Protein AF-A0A960TXI2-F1 (afdb_monomer_lite)

Sequence (121 aa):
PGTELTNYYLSKGLVTENDVAGVCDKTLTQFRVDQTMDRPAFDRLFIALYHLTSKSFVPKSLIRWMGTQPYLREHPWPAIVLSETANFFKLGMLGLSMLRRGELSWNMFRRFFNLKAPVSI

Secondary structure (DSSP, 8-state):
---HHHHHHHHTTSS-GGGSBTTBTHHHH-SS--S-S---HHHHHHHHHHHHHT-TTS-HHHHHHHHH-HHHHH--HHHHHHHHHHHHHHHHHHHHHHHHTT---HHHHHHHH-TT-----

Radius of gyration: 20.02 Å; chains: 1; bounding box: 42×28×60 Å

Foldseek 3Di:
DPDPVVVVCVVVVVDDLCVDPVSPCPVVPPPDQDQPDDDQQQVSLVSLLVLLVVQPPRDPVVSVVLNPDPVCNNPVVVSNVVSVVSVVVVVVVVVVVCVVVVVPDPVVVVVVPPPPDDPDD

Structure (mmCIF, N/CA/C/O backbone):
data_AF-A0A960TXI2-F1
#
_entry.id   AF-A0A960TXI2-F1
#
loop_
_atom_site.group_PDB
_atom_site.id
_atom_site.type_symbol
_atom_site.label_atom_id
_atom_site.label_alt_id
_atom_site.label_comp_id
_atom_site.label_asym_id
_atom_site.label_entity_id
_atom_site.label_seq_id
_atom_site.pdbx_PDB_ins_code
_atom_site.Cartn_x
_atom_site.Cartn_y
_atom_site.Cartn_z
_atom_site.occupancy
_atom_site.B_iso_or_equiv
_atom_site.auth_seq_id
_atom_site.auth_comp_id
_atom_site.auth_asym_id
_atom_site.auth_atom_id
_atom_site.pdbx_PDB_model_num
ATOM 1 N N . PRO A 1 1 ? -14.911 3.223 -27.602 1.00 72.19 1 PRO A N 1
ATOM 2 C CA . PRO A 1 1 ? -15.337 2.411 -28.765 1.00 72.19 1 PRO A CA 1
ATOM 3 C C . PRO A 1 1 ? -15.961 3.239 -29.903 1.00 72.19 1 PRO A C 1
ATOM 5 O O . PRO A 1 1 ? -16.735 4.155 -29.642 1.00 72.19 1 PRO A O 1
ATOM 8 N N . GLY A 1 2 ? -15.629 2.908 -31.156 1.00 73.38 2 GLY A N 1
ATOM 9 C CA . GLY A 1 2 ? -16.342 3.421 -32.336 1.00 73.38 2 GLY A CA 1
ATOM 10 C C . GLY A 1 2 ? -16.105 4.891 -32.701 1.00 73.38 2 GLY A C 1
ATOM 11 O O . GLY A 1 2 ? -16.830 5.424 -33.532 1.00 73.38 2 GLY A O 1
ATOM 12 N N . THR A 1 3 ? -15.112 5.557 -32.107 1.00 85.44 3 THR A N 1
ATOM 13 C CA . THR A 1 3 ? -14.693 6.895 -32.551 1.00 85.44 3 THR A CA 1
ATOM 14 C C . THR A 1 3 ? -13.716 6.779 -33.722 1.00 85.44 3 THR A C 1
ATOM 16 O O . THR A 1 3 ? -12.975 5.796 -33.819 1.00 85.44 3 THR A O 1
ATOM 19 N N . GLU A 1 4 ? -13.662 7.794 -34.591 1.00 86.81 4 GLU A N 1
ATOM 20 C CA . GLU A 1 4 ? -12.695 7.834 -35.704 1.00 86.81 4 GLU A CA 1
ATOM 21 C C . GLU A 1 4 ? -11.253 7.660 -35.216 1.00 86.81 4 GLU A C 1
ATOM 23 O O . GLU A 1 4 ? -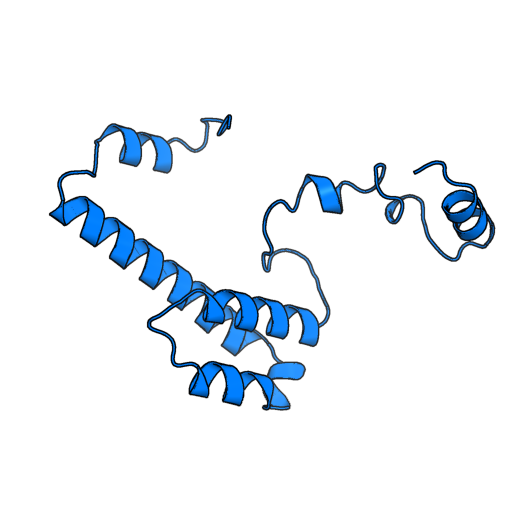10.459 6.955 -35.832 1.00 86.81 4 GLU A O 1
ATOM 28 N N . LEU A 1 5 ? -10.946 8.231 -34.051 1.00 87.44 5 LEU A N 1
ATOM 29 C CA . LEU A 1 5 ? -9.644 8.129 -33.407 1.00 87.44 5 LEU A CA 1
ATOM 30 C C . LEU A 1 5 ? -9.316 6.676 -33.023 1.00 87.44 5 LEU A C 1
ATOM 32 O O . LEU A 1 5 ? -8.229 6.189 -33.321 1.00 87.44 5 LEU A O 1
ATOM 36 N N . THR A 1 6 ? -10.263 5.952 -32.414 1.00 84.19 6 THR A N 1
ATOM 37 C CA . THR A 1 6 ? -10.086 4.530 -32.078 1.00 84.19 6 THR A CA 1
ATOM 38 C C . THR A 1 6 ? -9.855 3.684 -33.331 1.00 84.19 6 THR A C 1
ATOM 40 O O . THR A 1 6 ? -8.915 2.893 -33.364 1.00 84.19 6 THR A O 1
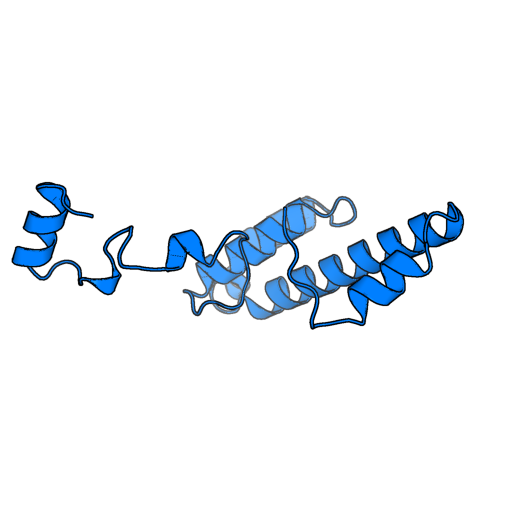ATOM 43 N N . ASN A 1 7 ? -10.657 3.885 -34.379 1.00 88.50 7 ASN A N 1
ATOM 44 C CA . ASN A 1 7 ? -10.526 3.138 -35.633 1.00 88.50 7 ASN A CA 1
ATOM 45 C C . ASN A 1 7 ? -9.195 3.436 -36.339 1.00 88.50 7 ASN A C 1
ATOM 47 O O . ASN A 1 7 ? -8.547 2.525 -36.852 1.00 88.50 7 ASN A O 1
ATOM 51 N N . TYR A 1 8 ? -8.752 4.695 -36.312 1.00 91.44 8 TYR A N 1
ATOM 52 C CA . TYR A 1 8 ? -7.458 5.104 -36.847 1.00 91.44 8 TYR A CA 1
ATOM 53 C C . TYR A 1 8 ? -6.306 4.364 -36.158 1.00 91.44 8 TYR A C 1
ATOM 55 O O . TYR A 1 8 ? -5.475 3.757 -36.834 1.00 91.44 8 TYR A O 1
ATOM 63 N N . TYR A 1 9 ? -6.272 4.341 -34.825 1.00 89.00 9 TYR A N 1
ATOM 64 C CA . TYR A 1 9 ? -5.191 3.671 -34.102 1.00 89.00 9 TYR A CA 1
ATOM 65 C C . TYR A 1 9 ? -5.230 2.136 -34.213 1.00 89.00 9 TYR A C 1
ATOM 67 O O . TYR A 1 9 ? -4.163 1.526 -34.310 1.00 89.00 9 TYR A O 1
ATOM 75 N N . LEU A 1 10 ? -6.421 1.525 -34.281 1.00 89.44 10 LEU A N 1
ATOM 76 C CA . LEU A 1 10 ? -6.585 0.094 -34.584 1.00 89.44 10 LEU A CA 1
ATOM 77 C C . LEU A 1 10 ? -6.049 -0.243 -35.982 1.00 89.44 10 LEU A C 1
ATOM 79 O O . LEU A 1 10 ? -5.275 -1.182 -36.140 1.00 89.44 10 LEU A O 1
ATOM 83 N N . SER A 1 11 ? -6.388 0.568 -36.992 1.00 91.44 11 SER A N 1
ATOM 84 C CA . SER A 1 11 ? -5.920 0.364 -38.373 1.00 91.44 11 SER A CA 1
ATOM 85 C C . SER A 1 11 ? -4.400 0.486 -38.519 1.00 91.44 11 SER A C 1
ATOM 87 O O . SER A 1 11 ? -3.797 -0.129 -39.395 1.00 91.44 11 SER A O 1
ATOM 89 N N . LYS A 1 12 ? -3.768 1.272 -37.640 1.00 92.00 12 LYS A N 1
ATOM 90 C CA . LYS A 1 12 ? -2.315 1.458 -37.574 1.00 92.00 12 LYS A CA 1
ATOM 91 C C . LYS A 1 12 ? -1.606 0.368 -36.762 1.00 92.00 12 LYS A C 1
ATOM 93 O O . LYS A 1 12 ? -0.381 0.400 -36.695 1.00 92.00 12 LYS A O 1
ATOM 98 N N . GLY A 1 13 ? -2.342 -0.552 -36.131 1.00 88.88 13 GLY A N 1
ATOM 99 C CA . GLY A 1 13 ? -1.785 -1.585 -35.253 1.00 88.88 13 GLY A CA 1
ATOM 100 C C . GLY A 1 13 ? -1.114 -1.033 -33.991 1.00 88.88 13 GLY A C 1
ATOM 101 O O . GLY A 1 13 ? -0.307 -1.723 -33.377 1.00 88.88 13 GLY A O 1
ATOM 102 N N . LEU A 1 14 ? -1.410 0.218 -33.617 1.00 88.12 14 LEU A N 1
ATOM 103 C CA . LEU A 1 14 ? -0.824 0.880 -32.444 1.00 88.12 14 LEU A CA 1
ATOM 104 C C . LEU A 1 14 ? -1.556 0.527 -31.142 1.00 88.12 14 LEU A C 1
ATOM 106 O O . LEU A 1 14 ? -1.021 0.743 -30.059 1.00 88.12 14 LEU A O 1
ATOM 110 N N . VAL A 1 15 ? -2.773 0.001 -31.254 1.00 86.25 15 VAL A N 1
ATOM 111 C CA . VAL A 1 15 ? -3.582 -0.542 -30.157 1.00 86.25 15 VAL A CA 1
ATOM 112 C C . VAL A 1 15 ? -4.334 -1.764 -30.665 1.00 86.25 15 VAL A C 1
ATOM 114 O O . VAL A 1 15 ? -4.581 -1.900 -31.864 1.00 86.25 15 VAL A O 1
ATOM 117 N N . THR A 1 16 ? -4.695 -2.647 -29.743 1.00 84.94 16 THR A N 1
ATOM 118 C CA . THR A 1 16 ? -5.491 -3.849 -29.995 1.00 84.94 16 THR A CA 1
ATOM 119 C C . THR A 1 16 ? -6.953 -3.620 -29.612 1.00 84.94 16 THR A C 1
ATOM 121 O O . THR A 1 16 ? -7.285 -2.661 -28.915 1.00 84.94 16 THR A O 1
ATOM 124 N N . GLU A 1 17 ? -7.858 -4.508 -30.030 1.00 82.25 17 GLU A N 1
ATOM 125 C CA . GLU A 1 17 ? -9.269 -4.442 -29.610 1.00 82.25 17 GLU A CA 1
ATOM 126 C C . GLU A 1 17 ? -9.426 -4.482 -28.080 1.00 82.25 17 GLU A C 1
ATOM 128 O O . GLU A 1 17 ? -10.306 -3.821 -27.528 1.00 82.25 17 GLU A O 1
ATOM 133 N N . ASN A 1 18 ? -8.505 -5.157 -27.386 1.00 78.56 18 ASN A N 1
ATOM 134 C CA . ASN A 1 18 ? -8.455 -5.225 -25.926 1.00 78.56 18 ASN A CA 1
ATOM 135 C C . ASN A 1 18 ? -8.074 -3.897 -25.257 1.00 78.56 18 ASN A C 1
ATOM 137 O O . ASN A 1 18 ? -8.177 -3.790 -24.040 1.00 78.56 18 ASN A O 1
ATOM 141 N N . ASP A 1 19 ? -7.651 -2.884 -26.010 1.00 75.94 19 ASP A N 1
ATOM 142 C CA . ASP A 1 19 ? -7.354 -1.548 -25.487 1.00 75.94 19 ASP A CA 1
ATOM 143 C C . ASP A 1 19 ? -8.546 -0.588 -25.649 1.00 75.94 19 ASP A C 1
ATOM 145 O O . ASP A 1 19 ? -8.553 0.528 -25.120 1.00 75.94 19 ASP A O 1
ATOM 149 N N . VAL A 1 20 ? -9.589 -1.008 -26.373 1.00 80.56 20 VAL A N 1
ATOM 150 C CA . VAL A 1 20 ? -10.748 -0.172 -26.679 1.00 80.56 20 VAL A CA 1
ATOM 151 C C . VAL A 1 20 ? -11.705 -0.135 -25.491 1.00 80.56 20 VAL A C 1
ATOM 153 O O . VAL A 1 20 ? -12.313 -1.139 -25.123 1.00 80.56 20 VAL A O 1
ATOM 156 N N . ALA A 1 21 ? -11.918 1.056 -24.924 1.00 67.88 21 ALA A N 1
ATOM 157 C CA . ALA A 1 21 ? -12.933 1.272 -23.890 1.00 67.88 21 ALA A CA 1
ATOM 158 C C . ALA A 1 21 ? -14.310 0.775 -24.371 1.00 67.88 21 ALA A C 1
ATOM 160 O O . ALA A 1 21 ? -14.750 1.185 -25.446 1.00 67.88 21 ALA A O 1
ATOM 161 N N . GLY A 1 22 ? -14.968 -0.093 -23.595 1.00 67.12 22 GLY A N 1
ATOM 162 C CA . GLY A 1 22 ? -16.248 -0.738 -23.931 1.00 67.12 22 GLY A CA 1
ATOM 163 C C . GLY A 1 22 ? -16.133 -2.147 -24.530 1.00 67.12 22 GLY A C 1
ATOM 164 O O . GLY A 1 22 ? -17.105 -2.887 -24.466 1.00 67.12 22 GLY A O 1
ATOM 165 N N . VAL A 1 23 ? -14.963 -2.519 -25.065 1.00 69.19 23 VAL A N 1
ATOM 166 C CA . VAL A 1 23 ? -14.595 -3.915 -25.392 1.00 69.19 23 VAL A CA 1
ATOM 167 C C . VAL A 1 23 ? -13.688 -4.474 -24.295 1.00 69.19 23 VAL A C 1
ATOM 169 O O . VAL A 1 23 ? -13.822 -5.617 -23.877 1.00 69.19 23 VAL A O 1
ATOM 172 N N . CYS A 1 24 ? -12.794 -3.633 -23.774 1.00 67.31 24 CYS A N 1
ATOM 173 C CA . CYS A 1 24 ? -12.003 -3.927 -22.595 1.00 67.31 24 CYS A CA 1
ATOM 174 C C . CYS A 1 24 ? -12.835 -3.749 -21.320 1.00 67.31 24 CYS A C 1
ATOM 176 O O . CYS A 1 24 ? -13.253 -2.635 -20.986 1.00 67.31 24 CYS A O 1
ATOM 178 N N . ASP A 1 25 ? -12.984 -4.827 -20.553 1.00 63.59 25 ASP A N 1
ATOM 179 C CA . ASP A 1 25 ? -13.695 -4.829 -19.272 1.00 63.59 25 ASP A CA 1
ATOM 180 C C . ASP A 1 25 ? -12.917 -4.155 -18.136 1.00 63.59 25 ASP A C 1
ATOM 182 O O . ASP A 1 25 ? -13.436 -4.017 -17.030 1.00 63.59 25 ASP A O 1
ATOM 186 N N . LYS A 1 26 ? -11.681 -3.696 -18.365 1.00 59.62 26 LYS A N 1
ATOM 187 C CA . LYS A 1 26 ? -10.824 -3.097 -17.327 1.00 59.62 26 LYS A CA 1
ATOM 188 C C . LYS A 1 26 ? -11.514 -1.951 -16.577 1.00 59.62 26 LYS A C 1
ATOM 190 O O . LYS A 1 26 ? -11.439 -1.880 -15.354 1.00 59.62 26 LYS A O 1
ATOM 195 N N . THR A 1 27 ? -12.211 -1.067 -17.292 1.00 57.34 27 THR A N 1
ATOM 196 C CA . THR A 1 27 ? -12.922 0.074 -16.686 1.00 57.34 27 THR A CA 1
ATOM 197 C C . THR A 1 27 ? -14.230 -0.315 -16.000 1.00 57.34 27 THR A C 1
ATOM 199 O O . THR A 1 27 ? -14.686 0.419 -15.130 1.00 57.34 27 THR A O 1
ATOM 202 N N . LEU A 1 28 ? -14.830 -1.451 -16.371 1.00 59.66 28 LEU A N 1
ATOM 203 C CA . LEU A 1 28 ? -16.085 -1.949 -15.792 1.00 59.66 28 LEU A CA 1
ATOM 204 C C . LEU A 1 28 ? -15.847 -2.893 -14.601 1.00 59.66 28 LEU A C 1
ATOM 206 O O . LEU A 1 28 ? -16.662 -2.952 -13.687 1.00 59.66 28 LEU A O 1
ATOM 210 N N . THR A 1 29 ? -14.714 -3.597 -14.580 1.00 55.12 29 THR A N 1
ATOM 211 C CA . THR A 1 29 ? -14.333 -4.552 -13.523 1.00 55.12 29 THR A CA 1
ATOM 212 C C . THR A 1 29 ? -13.590 -3.891 -12.365 1.00 55.12 29 THR A C 1
ATOM 214 O O . THR A 1 29 ? -13.694 -4.348 -11.226 1.00 55.12 29 THR A O 1
ATOM 217 N N . GLN A 1 30 ? -12.885 -2.782 -12.606 1.00 59.22 30 GLN A N 1
ATOM 218 C CA . GLN A 1 30 ? -12.065 -2.122 -11.593 1.00 59.22 30 GLN A CA 1
ATOM 219 C C . GLN A 1 30 ? -12.766 -0.892 -10.994 1.00 59.22 30 GLN A C 1
ATOM 221 O O . GLN A 1 30 ? -12.333 0.244 -11.164 1.00 59.22 30 GLN A O 1
ATOM 226 N N . PHE A 1 31 ? -13.839 -1.116 -10.225 1.00 59.34 31 PHE A N 1
ATOM 227 C CA . PHE A 1 31 ? -14.488 -0.050 -9.437 1.00 59.34 31 PHE A CA 1
ATOM 228 C C . PHE A 1 31 ? -13.563 0.523 -8.341 1.00 59.34 31 PHE A C 1
ATOM 230 O O . PHE A 1 31 ? -13.784 1.618 -7.820 1.00 59.34 31 PHE A O 1
ATOM 237 N N . ARG A 1 32 ? -12.513 -0.219 -7.960 1.00 65.56 32 ARG A N 1
ATOM 238 C CA . ARG A 1 32 ? -11.543 0.160 -6.927 1.00 65.56 32 ARG A CA 1
ATOM 239 C C . ARG A 1 32 ? -10.115 -0.088 -7.387 1.00 65.56 32 ARG A C 1
ATOM 241 O O . ARG A 1 32 ? -9.816 -1.122 -7.967 1.00 65.56 32 ARG A O 1
ATOM 248 N N . VAL A 1 33 ? -9.228 0.844 -7.045 1.00 70.50 33 VAL A N 1
ATOM 249 C CA . VAL A 1 33 ? -7.783 0.683 -7.236 1.00 70.50 33 VAL A CA 1
ATOM 250 C C . VAL A 1 33 ? -7.286 -0.422 -6.301 1.00 70.50 33 VAL A C 1
ATOM 252 O O . VAL A 1 33 ? -7.307 -0.245 -5.083 1.00 70.50 33 VAL A O 1
ATOM 255 N N . ASP A 1 34 ? -6.833 -1.540 -6.858 1.00 75.38 34 ASP A N 1
ATOM 256 C CA . ASP A 1 34 ? -6.305 -2.699 -6.138 1.00 75.38 34 ASP A CA 1
ATOM 257 C C . ASP A 1 34 ? -4.939 -3.157 -6.690 1.00 75.38 34 ASP A C 1
ATOM 259 O O . ASP A 1 34 ? -4.435 -2.620 -7.681 1.00 75.38 34 ASP A O 1
ATOM 263 N N . GLN A 1 35 ? -4.316 -4.116 -5.998 1.00 81.31 35 GLN A N 1
ATOM 264 C CA . GLN A 1 35 ? -2.979 -4.655 -6.299 1.00 81.31 35 GLN A CA 1
ATOM 265 C C . GLN A 1 35 ? -3.017 -5.970 -7.105 1.00 81.31 35 GLN A C 1
ATOM 267 O O . GLN A 1 35 ? -1.974 -6.587 -7.301 1.00 81.31 35 GLN A O 1
ATOM 272 N N . THR A 1 36 ? -4.200 -6.424 -7.539 1.00 79.06 36 THR A N 1
ATOM 273 C CA . THR A 1 36 ? -4.393 -7.731 -8.201 1.00 79.06 36 THR A CA 1
ATOM 274 C C . THR A 1 36 ? -3.904 -7.748 -9.648 1.00 79.06 36 THR A C 1
ATOM 276 O O . THR A 1 36 ? -3.490 -8.789 -10.150 1.00 79.06 36 THR A O 1
ATOM 279 N N . MET A 1 37 ? -3.939 -6.594 -10.315 1.00 74.69 37 MET A N 1
ATOM 280 C CA . MET A 1 37 ? -3.483 -6.447 -11.691 1.00 74.69 37 MET A CA 1
ATOM 281 C C . MET A 1 37 ? -1.955 -6.418 -11.755 1.00 74.69 37 MET A C 1
ATOM 283 O O . MET A 1 37 ? -1.320 -5.651 -11.026 1.00 74.69 37 MET A O 1
ATOM 287 N N . ASP A 1 38 ? -1.383 -7.186 -12.684 1.00 81.12 38 ASP A N 1
ATOM 288 C CA . ASP A 1 38 ? 0.044 -7.101 -12.973 1.00 81.12 38 ASP A CA 1
ATOM 289 C C . ASP A 1 38 ? 0.374 -5.743 -13.606 1.00 81.12 38 ASP A C 1
ATOM 291 O O . ASP A 1 38 ? -0.257 -5.300 -14.571 1.00 81.12 38 ASP A O 1
ATOM 295 N N . ARG A 1 39 ? 1.308 -5.028 -12.982 1.00 83.94 39 ARG A N 1
ATOM 296 C CA . ARG A 1 39 ? 1.641 -3.632 -13.276 1.00 83.94 39 ARG A CA 1
ATOM 297 C C . ARG A 1 39 ? 3.131 -3.398 -13.048 1.00 83.94 39 ARG A C 1
ATOM 299 O O . ARG A 1 39 ? 3.722 -4.071 -12.197 1.00 83.94 39 ARG A O 1
ATOM 306 N N . PRO A 1 40 ? 3.723 -2.389 -13.714 1.00 91.31 40 PRO A N 1
ATOM 307 C CA . PRO A 1 40 ? 5.087 -1.962 -13.436 1.00 91.31 40 PRO A CA 1
ATOM 308 C C . PRO A 1 40 ? 5.323 -1.719 -11.941 1.00 91.31 40 PRO A C 1
ATOM 310 O O . PRO A 1 40 ? 4.440 -1.246 -11.221 1.00 91.31 40 PRO A O 1
ATOM 313 N N . ALA A 1 41 ? 6.540 -2.005 -11.477 1.00 91.19 41 ALA A N 1
ATOM 314 C CA . ALA A 1 41 ? 6.919 -1.890 -10.068 1.00 91.19 41 ALA A CA 1
ATOM 315 C C . ALA A 1 41 ? 6.596 -0.505 -9.472 1.00 91.19 41 ALA A C 1
ATOM 317 O O . ALA A 1 41 ? 6.047 -0.407 -8.371 1.00 91.19 41 ALA A O 1
ATOM 318 N N . PHE A 1 42 ? 6.849 0.555 -10.242 1.00 91.94 42 PHE A N 1
ATOM 319 C CA . PHE A 1 42 ? 6.544 1.930 -9.856 1.00 91.94 42 PHE A CA 1
ATOM 320 C C . PHE A 1 42 ? 5.044 2.178 -9.638 1.00 91.94 42 PHE A C 1
ATOM 322 O O . PHE A 1 42 ? 4.661 2.780 -8.634 1.00 91.94 42 PHE A O 1
ATOM 329 N N . ASP A 1 43 ? 4.184 1.671 -10.521 1.00 91.31 43 ASP A N 1
ATOM 330 C CA . ASP A 1 43 ? 2.733 1.832 -10.400 1.00 91.31 43 ASP A CA 1
ATOM 331 C C . ASP A 1 43 ? 2.211 1.104 -9.160 1.00 91.31 43 ASP A C 1
ATOM 333 O O . ASP A 1 43 ? 1.399 1.639 -8.404 1.00 91.31 43 ASP A O 1
ATOM 337 N N . ARG A 1 44 ? 2.729 -0.101 -8.898 1.00 93.38 44 ARG A N 1
ATOM 338 C CA . ARG A 1 44 ? 2.385 -0.877 -7.698 1.00 93.38 44 ARG A CA 1
ATOM 339 C C . ARG A 1 44 ? 2.794 -0.158 -6.415 1.00 93.38 44 ARG A C 1
ATOM 341 O O . ARG A 1 44 ? 2.008 -0.126 -5.462 1.00 93.38 44 ARG A O 1
ATOM 348 N N . LEU A 1 45 ? 3.977 0.464 -6.400 1.00 94.81 45 LEU A N 1
ATOM 349 C CA . LEU A 1 45 ? 4.409 1.337 -5.307 1.00 94.81 45 LEU A CA 1
ATOM 350 C C . LEU A 1 45 ? 3.442 2.514 -5.140 1.00 94.81 45 LEU A C 1
ATOM 352 O O . LEU A 1 45 ? 2.984 2.778 -4.030 1.00 94.81 45 LEU A O 1
ATOM 356 N N . PHE A 1 46 ? 3.110 3.207 -6.230 1.00 93.62 46 PHE A N 1
ATOM 357 C CA . PHE A 1 46 ? 2.224 4.367 -6.193 1.00 93.62 46 PHE A CA 1
ATOM 358 C C . PHE A 1 46 ? 0.849 4.017 -5.616 1.00 93.62 46 PHE A C 1
ATOM 360 O O . PHE A 1 46 ? 0.342 4.731 -4.751 1.00 93.62 46 PHE A O 1
ATOM 367 N N . ILE A 1 47 ? 0.277 2.881 -6.018 1.00 92.38 47 ILE A N 1
ATOM 368 C CA . ILE A 1 47 ? -0.999 2.387 -5.490 1.00 92.38 47 ILE A CA 1
ATOM 369 C C . ILE A 1 47 ? -0.905 2.098 -3.989 1.00 92.38 47 ILE A C 1
ATOM 371 O O . ILE A 1 47 ? -1.798 2.486 -3.234 1.00 92.38 47 ILE A O 1
ATOM 375 N N . ALA A 1 48 ? 0.180 1.462 -3.537 1.00 93.50 48 ALA A N 1
ATOM 376 C CA . ALA A 1 48 ? 0.390 1.180 -2.119 1.00 93.50 48 ALA A CA 1
ATOM 377 C C . ALA A 1 48 ? 0.487 2.476 -1.295 1.00 93.50 48 ALA A C 1
ATOM 379 O O . ALA A 1 48 ? -0.156 2.606 -0.250 1.00 93.50 48 ALA A O 1
ATOM 380 N N . LEU A 1 49 ? 1.227 3.473 -1.790 1.00 94.94 49 LEU A N 1
ATOM 381 C CA . LEU A 1 49 ? 1.317 4.791 -1.157 1.00 94.94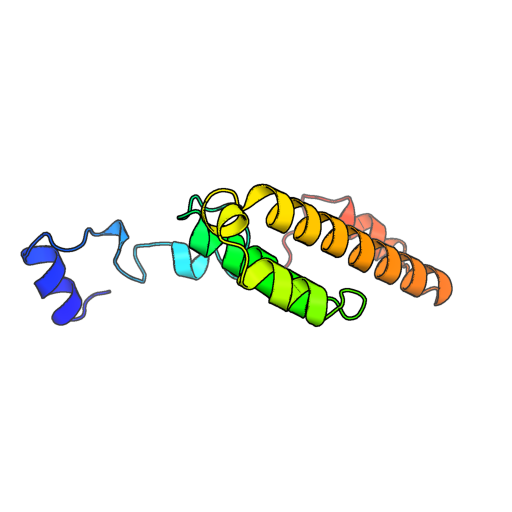 49 LEU A CA 1
ATOM 382 C C . LEU A 1 49 ? -0.041 5.498 -1.143 1.00 94.94 49 LEU A C 1
ATOM 384 O O . LEU A 1 49 ? -0.447 6.013 -0.101 1.00 94.94 49 LEU A O 1
ATOM 388 N N . TYR A 1 50 ? -0.778 5.470 -2.255 1.00 93.12 50 TYR A N 1
ATOM 389 C CA . TYR A 1 50 ? -2.131 6.016 -2.345 1.00 93.12 50 TYR A CA 1
ATOM 390 C C . TYR A 1 50 ? -3.061 5.381 -1.300 1.00 93.12 50 TYR A C 1
ATOM 392 O O . TYR A 1 50 ? -3.726 6.096 -0.548 1.00 93.12 50 TYR A O 1
ATOM 400 N N . HIS A 1 51 ? -3.044 4.054 -1.147 1.00 91.94 51 HIS A N 1
ATOM 401 C CA . HIS A 1 51 ? -3.815 3.366 -0.104 1.00 91.94 51 HIS A CA 1
ATOM 402 C C . HIS A 1 51 ? -3.438 3.833 1.305 1.00 91.94 51 HIS A C 1
ATOM 404 O O . HIS A 1 51 ? -4.335 4.083 2.118 1.00 91.94 51 HIS A O 1
ATOM 410 N N . LEU A 1 52 ? -2.142 4.002 1.585 1.00 94.00 52 LEU A N 1
ATOM 411 C CA . LEU A 1 52 ? -1.637 4.479 2.877 1.00 94.00 52 LEU A CA 1
ATOM 412 C C . LEU A 1 52 ? -2.084 5.912 3.194 1.00 94.00 52 LEU A C 1
ATOM 414 O O . LEU A 1 52 ? -2.383 6.200 4.351 1.00 94.00 52 LEU A O 1
ATOM 418 N N . THR A 1 53 ? -2.231 6.794 2.197 1.00 93.12 53 THR A N 1
ATOM 419 C CA . THR A 1 53 ? -2.712 8.173 2.440 1.00 93.12 53 THR A CA 1
ATOM 420 C C . THR A 1 53 ? -4.125 8.231 3.031 1.00 93.12 53 THR A C 1
ATOM 422 O O . THR A 1 53 ? -4.454 9.168 3.756 1.00 93.12 53 THR A O 1
ATOM 425 N N . SER A 1 54 ? -4.951 7.203 2.797 1.00 89.38 54 SER A N 1
ATOM 426 C CA . SER A 1 54 ? -6.308 7.082 3.359 1.00 89.38 54 SER A CA 1
ATOM 427 C C . SER A 1 54 ? -6.347 6.606 4.825 1.00 89.38 54 SER A C 1
ATOM 429 O O . SER A 1 54 ? -7.429 6.423 5.412 1.00 89.38 54 SER A O 1
ATOM 431 N N . LYS A 1 55 ? -5.179 6.323 5.417 1.00 90.06 55 LYS A N 1
ATOM 432 C CA . LYS A 1 55 ? -5.018 5.771 6.765 1.00 90.06 55 LYS A CA 1
ATOM 433 C C . LYS A 1 55 ? -4.461 6.857 7.687 1.00 90.06 55 LYS A C 1
ATOM 435 O O . LYS A 1 55 ? -3.270 7.134 7.689 1.00 90.06 55 LYS A O 1
ATOM 440 N N . SER A 1 56 ? -5.326 7.455 8.505 1.00 90.00 56 SER A N 1
ATOM 441 C CA . SER A 1 56 ? -4.963 8.571 9.396 1.00 90.00 56 SER A CA 1
ATOM 442 C C . SER A 1 56 ? -3.883 8.237 10.432 1.00 90.00 56 SER A C 1
ATOM 444 O O . SER A 1 56 ? -3.190 9.137 10.889 1.00 90.00 56 SER A O 1
ATOM 446 N N . PHE A 1 57 ? -3.729 6.962 10.795 1.00 91.50 57 PHE A N 1
ATOM 447 C CA . PHE A 1 57 ? -2.710 6.492 11.739 1.00 91.50 57 PHE A CA 1
ATOM 448 C C . PHE A 1 57 ? -1.326 6.291 11.099 1.00 91.50 57 PHE A C 1
ATOM 450 O O . PHE A 1 57 ? -0.360 6.053 11.817 1.00 91.50 57 PHE A O 1
ATOM 457 N N . VAL A 1 58 ? -1.213 6.364 9.768 1.00 92.75 58 VAL A N 1
ATOM 458 C CA . VAL A 1 58 ? 0.073 6.267 9.070 1.00 92.75 58 VAL A CA 1
ATOM 459 C C . VAL A 1 58 ? 0.667 7.675 8.944 1.00 92.75 58 VAL A C 1
ATOM 461 O O . VAL A 1 58 ? 0.028 8.558 8.366 1.00 92.75 58 VAL A O 1
ATOM 464 N N . PRO A 1 59 ? 1.889 7.926 9.446 1.00 94.44 59 PRO A N 1
ATOM 465 C CA . PRO A 1 59 ? 2.505 9.244 9.350 1.00 94.44 59 PRO A CA 1
ATOM 466 C C . PRO A 1 59 ? 2.744 9.666 7.897 1.00 94.44 59 PRO A C 1
ATOM 468 O O . PRO A 1 59 ? 3.349 8.936 7.110 1.00 94.44 59 PRO A O 1
ATOM 471 N N . LYS A 1 60 ? 2.360 10.900 7.546 1.00 94.00 60 LYS A N 1
ATOM 472 C CA . LYS A 1 60 ? 2.626 11.468 6.209 1.00 94.00 60 LYS A CA 1
ATOM 473 C C . LYS A 1 60 ? 4.125 11.533 5.885 1.00 94.00 60 LYS A C 1
ATOM 475 O O . LYS A 1 60 ? 4.503 11.410 4.723 1.00 94.00 60 LYS A O 1
ATOM 480 N N . SER A 1 61 ? 4.972 11.705 6.903 1.00 95.12 61 SER A N 1
ATOM 481 C CA . SER A 1 61 ? 6.434 11.683 6.775 1.00 95.12 61 SER A CA 1
ATOM 482 C C . SER A 1 61 ? 6.950 10.328 6.291 1.00 95.12 61 SER A C 1
ATOM 484 O O . SER A 1 61 ? 7.792 10.294 5.399 1.00 95.12 61 SER A O 1
ATOM 486 N N . LEU A 1 62 ? 6.398 9.226 6.811 1.00 94.31 62 LEU A N 1
ATOM 487 C CA . LEU A 1 62 ? 6.743 7.870 6.388 1.00 94.31 62 LEU A CA 1
ATOM 488 C C . LEU A 1 62 ? 6.362 7.63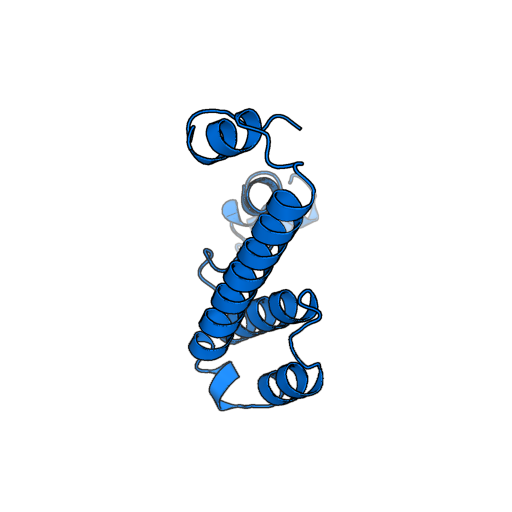9 4.922 1.00 94.31 62 LEU A C 1
ATOM 490 O O . LEU A 1 62 ? 7.191 7.189 4.139 1.00 94.31 62 LEU A O 1
ATOM 494 N N . ILE A 1 63 ? 5.143 8.025 4.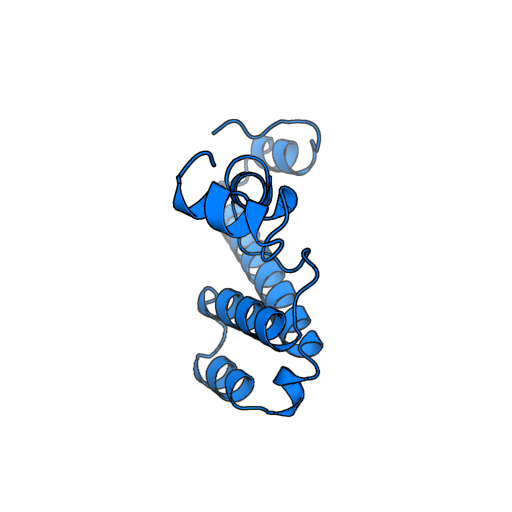528 1.00 94.62 63 ILE A N 1
ATOM 495 C CA . ILE A 1 63 ? 4.668 7.904 3.137 1.00 94.62 63 ILE A CA 1
ATOM 496 C C . ILE A 1 63 ? 5.577 8.700 2.190 1.00 94.62 63 ILE A C 1
ATOM 498 O O . ILE A 1 63 ? 5.977 8.201 1.137 1.00 94.62 63 ILE A O 1
ATOM 502 N N . ARG A 1 64 ? 5.947 9.928 2.577 1.00 94.69 64 ARG A N 1
ATOM 503 C CA . ARG A 1 64 ? 6.852 10.772 1.789 1.00 94.69 64 ARG A CA 1
ATOM 504 C C . ARG A 1 64 ? 8.239 10.148 1.663 1.00 94.69 64 ARG A C 1
ATOM 506 O O . ARG A 1 64 ? 8.767 10.103 0.558 1.00 94.69 64 ARG A O 1
ATOM 513 N N . TRP A 1 65 ? 8.798 9.645 2.765 1.00 95.44 65 TRP A N 1
ATOM 514 C CA . TRP A 1 65 ? 10.092 8.964 2.768 1.00 95.44 65 TRP A CA 1
ATOM 515 C C . TRP A 1 65 ? 10.084 7.732 1.858 1.00 95.44 65 TRP A C 1
ATOM 517 O O . TRP A 1 65 ? 11.015 7.553 1.076 1.00 95.44 65 TRP A O 1
ATOM 527 N N . MET A 1 66 ? 9.016 6.928 1.892 1.00 94.12 66 MET A N 1
ATOM 528 C CA . MET A 1 66 ? 8.870 5.759 1.023 1.00 94.12 66 MET A CA 1
ATOM 529 C C . MET A 1 66 ? 8.816 6.143 -0.462 1.00 94.12 66 MET A C 1
ATOM 531 O O . MET A 1 66 ? 9.450 5.491 -1.286 1.00 94.12 66 MET A O 1
ATOM 535 N N . GLY A 1 67 ? 8.113 7.225 -0.812 1.00 92.88 67 GLY A N 1
ATOM 536 C CA . GLY A 1 67 ? 8.040 7.713 -2.196 1.00 92.88 67 GLY A CA 1
ATOM 537 C C . GLY A 1 67 ? 9.375 8.222 -2.758 1.00 92.88 67 GLY A C 1
ATOM 538 O O . GLY A 1 67 ? 9.572 8.239 -3.977 1.00 92.88 67 GLY A O 1
ATOM 539 N N . THR A 1 68 ? 10.313 8.619 -1.892 1.00 94.56 68 THR A N 1
ATOM 540 C CA . THR A 1 68 ? 11.647 9.074 -2.309 1.00 94.56 68 THR A CA 1
ATOM 541 C C . THR A 1 68 ? 12.681 7.954 -2.397 1.00 94.56 68 THR A C 1
ATOM 543 O O . THR A 1 68 ? 13.724 8.177 -3.002 1.00 94.56 68 THR A O 1
ATOM 546 N N . GLN A 1 69 ? 12.430 6.769 -1.828 1.00 95.06 69 GLN A N 1
ATOM 547 C CA . GLN A 1 69 ? 13.424 5.691 -1.826 1.00 95.06 69 GLN A CA 1
ATOM 548 C C . GLN A 1 69 ? 13.567 5.036 -3.209 1.00 95.06 69 GLN A C 1
ATOM 550 O O . GLN A 1 69 ? 12.576 4.515 -3.726 1.00 95.06 69 GLN A O 1
ATOM 555 N N . PRO A 1 70 ? 14.785 4.968 -3.785 1.00 93.12 70 PRO A N 1
ATOM 556 C CA . PRO A 1 70 ? 15.026 4.270 -5.051 1.00 93.12 70 PRO A CA 1
ATOM 557 C C . PRO A 1 70 ? 14.716 2.772 -4.962 1.00 93.12 70 PRO A C 1
ATOM 559 O O . PRO A 1 70 ? 14.045 2.234 -5.835 1.00 93.12 70 PRO A O 1
ATOM 562 N N . TYR A 1 71 ? 15.098 2.128 -3.852 1.00 94.06 71 TYR A N 1
ATOM 563 C CA . TYR A 1 71 ? 14.875 0.695 -3.628 1.00 94.06 71 TYR A CA 1
ATOM 564 C C . TYR A 1 71 ? 13.397 0.293 -3.744 1.00 94.06 71 TYR A C 1
ATOM 566 O O . TYR A 1 71 ? 13.069 -0.720 -4.352 1.00 94.06 71 TYR A O 1
ATOM 574 N N . LEU A 1 72 ? 12.483 1.112 -3.214 1.00 92.88 72 LEU A N 1
ATOM 575 C CA . LEU A 1 72 ? 11.049 0.816 -3.255 1.00 92.88 72 LEU A CA 1
ATOM 576 C C . LEU A 1 72 ? 10.442 0.962 -4.656 1.00 92.88 72 LEU A C 1
ATOM 578 O O . LEU A 1 72 ? 9.375 0.403 -4.907 1.00 92.88 72 LEU A O 1
ATOM 582 N N . ARG A 1 73 ? 11.099 1.696 -5.566 1.00 92.25 73 ARG A N 1
ATOM 583 C CA . ARG A 1 73 ? 10.656 1.827 -6.965 1.00 92.25 73 ARG A CA 1
ATOM 584 C C . ARG A 1 73 ? 10.910 0.555 -7.761 1.00 92.25 73 ARG A C 1
ATOM 586 O O . ARG A 1 73 ? 10.112 0.229 -8.632 1.00 92.25 73 ARG A O 1
ATOM 593 N N . GLU A 1 74 ? 11.995 -0.146 -7.449 1.00 93.56 74 GLU A N 1
ATOM 594 C CA . GLU A 1 74 ? 12.353 -1.432 -8.058 1.00 93.56 74 GLU A CA 1
ATOM 595 C C . GLU A 1 74 ? 11.664 -2.598 -7.335 1.00 93.56 74 GLU A C 1
ATOM 597 O O . GLU A 1 74 ? 11.186 -3.543 -7.963 1.00 93.56 74 GLU A O 1
ATOM 602 N N . HIS A 1 75 ? 11.532 -2.495 -6.011 1.00 94.44 75 HIS A N 1
ATOM 603 C CA . HIS A 1 75 ? 10.955 -3.519 -5.149 1.00 94.44 75 HIS A CA 1
ATOM 604 C C . HIS A 1 75 ? 9.789 -2.954 -4.320 1.00 94.44 75 HIS A C 1
ATOM 606 O O . HIS A 1 75 ? 9.969 -2.586 -3.157 1.00 94.44 75 HIS A O 1
ATOM 612 N N . PRO A 1 76 ? 8.559 -2.921 -4.871 1.00 93.69 76 PRO A N 1
ATOM 613 C CA . PRO A 1 76 ? 7.400 -2.314 -4.213 1.00 93.69 76 PRO A CA 1
ATOM 614 C C . PRO A 1 76 ? 6.821 -3.171 -3.079 1.00 93.69 76 PRO A C 1
ATOM 616 O O . PRO A 1 76 ? 5.970 -2.701 -2.322 1.00 93.69 76 PRO A O 1
ATOM 619 N N . TRP A 1 77 ? 7.263 -4.426 -2.941 1.00 92.94 77 TRP A N 1
ATOM 620 C CA . TRP A 1 77 ? 6.710 -5.399 -1.996 1.00 92.94 77 TRP A CA 1
ATOM 621 C C . TRP A 1 77 ? 6.617 -4.899 -0.540 1.00 92.94 77 TRP A C 1
ATOM 623 O O . TRP A 1 77 ? 5.573 -5.142 0.069 1.00 92.94 77 TRP A O 1
ATOM 633 N N . PRO A 1 78 ? 7.586 -4.144 0.031 1.00 93.75 78 PRO A N 1
ATOM 634 C CA . PRO A 1 78 ? 7.473 -3.696 1.418 1.00 93.75 78 PRO A CA 1
ATOM 635 C C . PRO A 1 78 ? 6.331 -2.692 1.584 1.00 93.75 78 PRO A C 1
ATOM 637 O O . PRO A 1 78 ? 5.595 -2.728 2.569 1.00 93.75 78 PRO A O 1
ATOM 640 N N . ALA A 1 79 ? 6.153 -1.809 0.595 1.00 93.94 79 ALA A N 1
ATOM 641 C CA . ALA A 1 79 ? 5.081 -0.826 0.596 1.00 93.94 79 ALA A CA 1
ATOM 642 C C . ALA A 1 79 ? 3.710 -1.492 0.451 1.00 93.94 79 ALA A C 1
ATOM 644 O O . ALA A 1 79 ? 2.764 -1.095 1.131 1.00 93.94 79 ALA A O 1
ATOM 645 N N . ILE A 1 80 ? 3.619 -2.524 -0.391 1.00 92.94 80 ILE A N 1
ATOM 646 C CA . ILE A 1 80 ? 2.394 -3.306 -0.589 1.00 92.94 80 ILE A CA 1
ATOM 647 C C . ILE A 1 80 ? 1.989 -3.985 0.721 1.00 92.94 80 ILE A C 1
ATOM 649 O O . ILE A 1 80 ? 0.882 -3.747 1.202 1.00 92.94 80 ILE A O 1
ATOM 653 N N . VAL A 1 81 ? 2.902 -4.727 1.353 1.00 93.94 81 VAL A N 1
ATOM 654 C CA . VAL A 1 81 ? 2.641 -5.410 2.632 1.00 93.94 81 VAL A CA 1
ATOM 655 C C . VAL A 1 81 ? 2.217 -4.413 3.712 1.00 93.94 81 VAL A C 1
ATOM 657 O O . VAL A 1 81 ? 1.249 -4.646 4.438 1.00 93.94 81 VAL A O 1
ATOM 660 N N . LEU A 1 82 ? 2.883 -3.258 3.798 1.00 94.06 82 LEU A N 1
ATOM 661 C CA . LEU A 1 82 ? 2.492 -2.206 4.735 1.00 94.06 82 LEU A CA 1
ATOM 662 C C . LEU A 1 82 ? 1.080 -1.671 4.444 1.00 94.06 82 LEU A C 1
ATOM 664 O O . LEU A 1 82 ? 0.293 -1.453 5.363 1.00 94.06 82 LEU A O 1
ATOM 668 N N . SER A 1 83 ? 0.735 -1.464 3.172 1.00 93.12 83 SER A N 1
ATOM 669 C CA . SER A 1 83 ? -0.587 -0.967 2.779 1.00 93.12 83 SER A CA 1
ATOM 670 C C . SER A 1 83 ? -1.711 -1.954 3.115 1.00 93.12 83 SER A C 1
ATOM 672 O O . SER A 1 83 ? -2.752 -1.546 3.639 1.00 93.12 83 SER A O 1
ATOM 674 N N . GLU A 1 84 ? -1.482 -3.252 2.906 1.00 91.56 84 GLU A N 1
ATOM 675 C CA . GLU A 1 84 ? -2.443 -4.313 3.208 1.00 91.56 84 GLU A CA 1
ATOM 676 C C . GLU A 1 84 ? -2.617 -4.497 4.715 1.00 91.56 84 GLU A C 1
ATOM 678 O O . GLU A 1 84 ? -3.744 -4.494 5.213 1.00 91.56 84 GLU A O 1
ATOM 683 N N . THR A 1 85 ? -1.516 -4.560 5.468 1.00 92.94 85 THR A N 1
ATOM 684 C CA . THR A 1 85 ? -1.551 -4.658 6.937 1.00 92.94 85 THR A CA 1
ATOM 685 C C . THR A 1 85 ? -2.235 -3.447 7.569 1.00 92.94 85 THR A C 1
ATOM 687 O O . THR A 1 85 ? -3.104 -3.604 8.428 1.00 92.94 85 THR A O 1
ATOM 690 N N . ALA A 1 86 ? -1.949 -2.233 7.089 1.00 93.00 86 ALA A N 1
ATOM 691 C CA . ALA A 1 86 ? -2.658 -1.027 7.504 1.00 93.00 86 ALA A CA 1
ATOM 692 C C . ALA A 1 86 ? -4.158 -1.096 7.157 1.00 93.00 86 ALA A C 1
ATOM 694 O O . ALA A 1 86 ? -5.014 -0.632 7.918 1.00 93.00 86 ALA A O 1
ATOM 695 N N . ASN A 1 87 ? -4.519 -1.684 6.016 1.00 90.88 87 ASN A N 1
ATOM 696 C CA . ASN A 1 87 ? -5.918 -1.890 5.668 1.00 90.88 87 ASN A CA 1
ATOM 697 C C . ASN A 1 87 ? -6.617 -2.853 6.638 1.00 90.88 87 ASN A C 1
ATOM 699 O O . ASN A 1 87 ? -7.676 -2.500 7.160 1.00 90.88 87 ASN A O 1
ATOM 703 N N . PHE A 1 88 ? -6.002 -3.998 6.943 1.00 90.25 88 PHE A N 1
ATOM 704 C CA . PHE A 1 88 ? -6.500 -4.943 7.946 1.00 90.25 88 PHE A CA 1
ATOM 705 C C . PHE A 1 88 ? -6.636 -4.297 9.324 1.00 90.25 88 PHE A C 1
ATOM 707 O O . PHE A 1 88 ? -7.675 -4.438 9.966 1.00 90.25 88 PHE A O 1
ATOM 714 N N . PHE A 1 89 ? -5.647 -3.510 9.751 1.00 92.75 89 PHE A N 1
ATOM 715 C CA . PHE A 1 89 ? -5.702 -2.795 11.023 1.00 92.75 89 PHE A CA 1
ATOM 716 C C . PHE A 1 89 ? -6.863 -1.789 11.070 1.00 92.75 89 PHE A C 1
ATOM 718 O O . PHE A 1 89 ? -7.613 -1.748 12.045 1.00 92.75 89 PHE A O 1
ATOM 725 N N . LYS A 1 90 ? -7.085 -1.020 9.992 1.00 88.81 90 LYS A N 1
ATOM 726 C CA . LYS A 1 90 ? -8.236 -0.104 9.887 1.00 88.81 90 LYS A CA 1
ATOM 727 C C . LYS A 1 90 ? -9.566 -0.851 9.970 1.00 88.81 90 LYS A C 1
ATOM 729 O O . LYS A 1 90 ? -10.469 -0.383 10.657 1.00 88.81 90 LYS A O 1
ATOM 734 N N . LEU A 1 91 ? -9.689 -1.986 9.280 1.00 87.19 91 LEU A N 1
ATOM 735 C CA . LEU A 1 91 ? -10.889 -2.823 9.326 1.00 87.19 91 LEU A CA 1
ATOM 736 C C . LEU A 1 91 ? -11.117 -3.403 10.727 1.00 87.19 91 LEU A C 1
ATOM 738 O O . LEU A 1 91 ? -12.244 -3.377 11.211 1.00 87.19 91 LEU A O 1
ATOM 742 N N . GLY A 1 92 ? -10.058 -3.844 11.408 1.00 88.44 92 GLY A N 1
ATOM 743 C CA . GLY A 1 92 ? -10.124 -4.315 12.791 1.00 88.44 92 GLY A CA 1
ATOM 744 C C . GLY A 1 92 ? -10.580 -3.224 13.760 1.00 88.44 92 GLY A C 1
ATOM 745 O O . GLY A 1 92 ? -11.493 -3.446 14.554 1.00 88.44 92 GLY A O 1
ATOM 746 N N . MET A 1 93 ? -10.017 -2.015 13.656 1.00 88.94 93 MET A N 1
ATOM 747 C CA . MET A 1 93 ? -10.457 -0.865 14.455 1.00 88.94 93 MET A CA 1
ATOM 748 C C . MET A 1 93 ? -11.911 -0.481 14.170 1.00 88.94 93 MET A C 1
ATOM 750 O O . MET A 1 93 ? -12.656 -0.196 15.107 1.00 88.94 93 MET A O 1
ATOM 754 N N . LEU A 1 94 ? -12.325 -0.494 12.897 1.00 86.75 94 LEU A N 1
ATOM 755 C CA . LEU A 1 94 ? -13.712 -0.252 12.509 1.00 86.75 94 LEU A CA 1
ATOM 756 C C . LEU A 1 94 ? -14.627 -1.291 13.168 1.00 86.75 94 LEU A C 1
ATOM 758 O O . LEU A 1 94 ? -15.544 -0.911 13.889 1.00 86.75 94 LEU A O 1
ATOM 762 N N . GLY A 1 95 ? -14.321 -2.582 13.018 1.00 85.69 95 GLY A N 1
ATOM 763 C CA . GLY A 1 95 ? -15.074 -3.671 13.639 1.00 85.69 95 GLY A CA 1
ATOM 764 C C . GLY A 1 95 ? -15.165 -3.534 15.159 1.00 85.69 95 GLY A C 1
ATOM 765 O O . GLY A 1 95 ? -16.253 -3.631 15.718 1.00 85.69 95 GLY A O 1
ATOM 766 N N . LEU A 1 96 ? -14.061 -3.206 15.836 1.00 86.75 96 LEU A N 1
ATOM 767 C CA . LEU A 1 96 ? -14.057 -2.985 17.284 1.00 86.75 96 LEU A CA 1
ATOM 768 C C . LEU A 1 96 ? -14.895 -1.763 17.690 1.00 86.75 96 LEU A C 1
ATOM 770 O O . LEU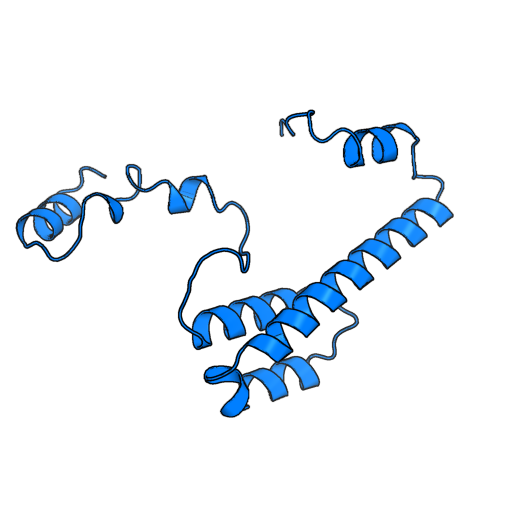 A 1 96 ? -15.593 -1.795 18.703 1.00 86.75 96 LEU A O 1
ATOM 774 N N . SER A 1 97 ? -14.846 -0.682 16.911 1.00 86.00 97 SER A N 1
ATOM 775 C CA . SER A 1 97 ? -15.674 0.501 17.162 1.00 86.00 97 SER A CA 1
ATOM 776 C C . SER A 1 97 ? -17.164 0.209 16.976 1.00 86.00 97 SER A C 1
ATOM 778 O O . SER A 1 97 ? -17.969 0.657 17.788 1.00 86.00 97 SER A O 1
ATOM 780 N N . MET A 1 98 ? -17.523 -0.609 15.985 1.00 84.19 98 MET A N 1
ATOM 781 C CA . MET A 1 98 ? -18.893 -1.079 15.767 1.00 84.19 98 MET A CA 1
ATOM 782 C C . MET A 1 98 ? -19.347 -2.032 16.878 1.00 84.19 98 MET A C 1
ATOM 784 O O . MET A 1 98 ? -20.485 -1.930 17.330 1.00 84.19 98 MET A O 1
ATOM 788 N N . LEU A 1 99 ? -18.452 -2.898 17.379 1.00 85.25 99 LEU A N 1
ATOM 789 C CA . LEU A 1 99 ? -18.716 -3.756 18.543 1.00 85.25 99 LEU A CA 1
ATOM 790 C C . LEU A 1 99 ? -19.052 -2.901 19.763 1.00 85.25 99 LEU A C 1
ATOM 792 O O . LEU A 1 99 ? -20.077 -3.112 20.401 1.00 85.25 99 LEU A O 1
ATOM 796 N N . ARG A 1 100 ? -18.209 -1.904 20.063 1.00 86.31 100 ARG A N 1
ATOM 797 C CA . ARG A 1 100 ? -18.396 -1.004 21.212 1.00 86.31 100 ARG A CA 1
ATOM 798 C C . ARG A 1 100 ? -19.681 -0.181 21.129 1.00 86.31 100 ARG A C 1
ATOM 800 O O . ARG A 1 100 ? -20.243 0.146 22.166 1.00 86.31 100 ARG A O 1
ATOM 807 N N . ARG A 1 101 ? -20.137 0.152 19.920 1.00 86.69 101 ARG A N 1
ATOM 808 C CA . ARG A 1 101 ? -21.398 0.873 19.681 1.00 86.69 101 ARG A CA 1
ATOM 809 C C . ARG A 1 101 ? -22.633 -0.032 19.695 1.00 86.69 101 ARG A C 1
ATOM 811 O O . ARG A 1 101 ? -23.743 0.479 19.629 1.00 86.69 101 ARG A O 1
ATOM 818 N N . GLY A 1 102 ? -22.462 -1.357 19.748 1.00 81.75 102 GLY A N 1
ATOM 819 C CA . GLY A 1 102 ? -23.570 -2.310 19.624 1.00 81.75 102 GLY A CA 1
ATOM 820 C C . GLY A 1 102 ? -24.181 -2.372 18.216 1.00 81.75 102 GLY A C 1
ATOM 821 O O . GLY A 1 102 ? -25.223 -2.988 18.025 1.00 81.75 102 GLY A O 1
ATOM 822 N N . GLU A 1 103 ? -23.533 -1.767 17.215 1.00 77.94 103 GLU A N 1
ATOM 823 C CA . GLU A 1 103 ? -23.988 -1.726 15.815 1.00 77.94 103 GLU A CA 1
ATOM 824 C C . GLU A 1 103 ? -23.646 -3.012 15.045 1.00 77.94 103 GLU A C 1
ATOM 826 O O . GLU A 1 103 ? -24.030 -3.184 13.884 1.00 77.94 103 GLU A O 1
ATOM 831 N N . LEU A 1 104 ? -22.925 -3.940 15.683 1.00 70.81 104 LEU A N 1
ATOM 832 C CA . LEU A 1 104 ? -22.618 -5.249 15.123 1.00 70.81 104 LEU A CA 1
ATOM 833 C C . LEU A 1 104 ? -23.848 -6.153 15.175 1.00 70.81 104 LEU A C 1
ATOM 835 O O . LEU A 1 104 ? -23.993 -7.049 16.001 1.00 70.81 104 LEU A O 1
ATOM 839 N N . SER A 1 105 ? -24.761 -5.888 14.245 1.00 70.50 105 SER A N 1
ATOM 840 C CA . SER A 1 105 ? -25.910 -6.741 13.996 1.00 70.50 105 SER A CA 1
ATOM 841 C C . SER A 1 105 ? -25.440 -8.108 13.498 1.00 70.50 105 SER A C 1
ATOM 843 O O . SER A 1 105 ? -24.598 -8.205 12.600 1.00 70.50 105 SER A O 1
ATOM 845 N N . TRP A 1 106 ? -26.054 -9.176 14.012 1.00 66.56 106 TRP A N 1
ATOM 846 C CA . TRP A 1 106 ? -25.890 -10.547 13.516 1.00 66.56 106 TRP A CA 1
ATOM 847 C C . TRP A 1 106 ? -26.068 -10.646 11.991 1.00 66.56 106 TRP A C 1
ATOM 849 O O . TRP A 1 106 ? -25.393 -11.427 11.321 1.00 66.56 106 TRP A O 1
ATOM 859 N N . ASN A 1 107 ? -26.907 -9.780 11.414 1.00 66.94 107 ASN A N 1
ATOM 860 C CA . ASN A 1 107 ? -27.120 -9.687 9.972 1.00 66.94 107 ASN A CA 1
ATOM 861 C C . ASN A 1 107 ? -25.865 -9.235 9.207 1.00 66.94 107 ASN A C 1
ATOM 863 O O . ASN A 1 107 ? -25.645 -9.676 8.081 1.00 66.94 107 ASN A O 1
ATOM 867 N N . MET A 1 108 ? -25.023 -8.388 9.802 1.00 66.50 108 MET A N 1
ATOM 868 C CA . MET A 1 108 ? -23.774 -7.919 9.197 1.00 66.50 108 MET A CA 1
ATOM 869 C C . MET A 1 108 ? -22.707 -9.019 9.205 1.00 66.50 108 MET A C 1
ATOM 871 O O . MET A 1 108 ? -22.055 -9.245 8.188 1.00 66.50 108 MET A O 1
ATOM 875 N N . PHE A 1 109 ? -22.606 -9.773 10.304 1.00 69.00 109 PHE A N 1
ATOM 876 C CA . PHE A 1 109 ? -21.770 -10.974 10.383 1.00 69.00 109 PHE A CA 1
ATOM 877 C C . PHE A 1 109 ? -22.211 -12.018 9.346 1.00 69.00 109 PHE A C 1
ATOM 879 O O . PHE A 1 109 ? -21.406 -12.507 8.557 1.00 69.00 109 PHE A O 1
ATOM 886 N N . ARG A 1 110 ? -23.520 -12.280 9.254 1.00 65.56 110 ARG A N 1
ATOM 887 C CA . ARG A 1 110 ? -24.088 -13.217 8.276 1.00 65.56 110 ARG A CA 1
ATOM 888 C C . ARG A 1 110 ? -23.835 -12.786 6.828 1.00 65.56 110 ARG A C 1
ATOM 890 O O . ARG A 1 110 ? -23.599 -13.647 5.992 1.00 65.56 110 ARG A O 1
ATOM 897 N N . ARG A 1 111 ? -23.837 -11.480 6.528 1.00 64.12 111 ARG A N 1
ATOM 898 C CA . ARG A 1 111 ? -23.467 -10.931 5.207 1.00 64.12 111 ARG A CA 1
ATOM 899 C C . ARG A 1 111 ? -21.983 -11.109 4.884 1.00 64.12 111 ARG A C 1
ATOM 901 O O . ARG A 1 111 ? -21.663 -11.403 3.743 1.00 64.12 111 ARG A O 1
ATOM 908 N N . PHE A 1 112 ? -21.099 -10.962 5.869 1.00 63.78 112 PHE A N 1
ATOM 909 C CA . PHE A 1 112 ? -19.657 -11.137 5.670 1.00 63.78 112 PHE A CA 1
ATOM 910 C C . PHE A 1 112 ? -19.272 -12.609 5.438 1.00 63.78 112 PHE A C 1
ATOM 912 O O . PHE A 1 112 ? -18.356 -12.888 4.671 1.00 63.78 112 PHE A O 1
ATOM 919 N N . PHE A 1 113 ? -19.990 -13.548 6.067 1.00 63.44 113 PHE A N 1
ATOM 920 C CA . PHE A 1 113 ? -19.737 -14.990 5.949 1.00 63.44 113 PHE A CA 1
ATOM 921 C C . PHE A 1 113 ? -20.562 -15.698 4.857 1.00 63.44 113 PHE A C 1
ATOM 923 O O . PHE A 1 113 ? -20.166 -16.769 4.402 1.00 63.44 113 PHE A O 1
ATOM 930 N N . ASN A 1 114 ? -21.666 -15.114 4.372 1.00 51.03 114 ASN A N 1
ATOM 931 C CA . ASN A 1 114 ? -22.354 -15.601 3.171 1.00 51.03 114 ASN A CA 1
ATOM 932 C C . ASN A 1 114 ? -21.727 -15.001 1.903 1.00 51.03 114 ASN A C 1
ATOM 934 O O . ASN A 1 114 ? -22.245 -14.047 1.326 1.00 51.03 114 ASN A O 1
ATOM 938 N N . LEU A 1 115 ? -20.678 -15.652 1.399 1.00 51.19 115 LEU A N 1
ATOM 939 C CA . LEU A 1 115 ? -20.010 -15.372 0.114 1.00 51.19 115 LEU A CA 1
ATOM 940 C C . LEU A 1 115 ? -20.908 -15.527 -1.142 1.00 51.19 115 LEU A C 1
ATOM 942 O O . LEU A 1 115 ? -20.418 -15.420 -2.261 1.00 51.19 115 LEU A O 1
ATOM 946 N N . LYS A 1 116 ? -22.213 -15.797 -0.986 1.00 47.62 116 LYS A N 1
ATOM 947 C CA . LYS A 1 116 ? -23.182 -15.971 -2.087 1.00 47.62 116 LYS A CA 1
ATOM 948 C C . LYS A 1 116 ? -24.167 -14.810 -2.267 1.00 47.62 116 LYS A C 1
ATOM 950 O O . LYS A 1 116 ? -25.003 -14.887 -3.161 1.00 47.62 116 LYS A O 1
ATOM 955 N N . ALA A 1 117 ? -24.123 -13.764 -1.441 1.00 38.62 117 ALA A N 1
ATOM 956 C CA . ALA A 1 117 ? -25.037 -12.634 -1.599 1.00 38.62 117 ALA A CA 1
ATOM 957 C C . ALA A 1 117 ? -24.432 -11.583 -2.554 1.00 38.62 117 ALA A C 1
ATOM 959 O O . ALA A 1 117 ? -23.427 -10.966 -2.194 1.00 38.62 117 ALA A O 1
ATOM 960 N N . PRO A 1 118 ? -25.010 -11.359 -3.750 1.00 43.97 118 PRO A N 1
ATOM 961 C CA . PRO A 1 118 ? -24.582 -10.274 -4.618 1.00 43.97 118 PRO A CA 1
ATOM 962 C C . PRO A 1 118 ? -24.893 -8.950 -3.919 1.00 43.97 118 PRO A C 1
ATOM 964 O O . PRO A 1 118 ? -26.016 -8.708 -3.473 1.00 43.97 118 PRO A O 1
ATOM 967 N N . VAL A 1 119 ? -23.881 -8.101 -3.781 1.00 41.91 119 VAL A N 1
ATOM 968 C CA . VAL A 1 119 ? -24.056 -6.735 -3.294 1.00 41.91 119 VAL A CA 1
ATOM 969 C C . VAL A 1 119 ? -24.707 -5.942 -4.428 1.00 41.91 119 VAL A C 1
ATOM 971 O O . VAL A 1 119 ? -24.018 -5.437 -5.305 1.00 41.91 119 VAL A O 1
ATOM 974 N N . SER A 1 120 ? -26.038 -5.881 -4.441 1.00 36.72 120 SER A N 1
ATOM 975 C CA . SER A 1 120 ? -26.783 -4.883 -5.206 1.00 36.72 120 SER A CA 1
ATOM 976 C C . SER A 1 120 ? -26.732 -3.557 -4.442 1.00 36.72 120 SER A C 1
ATOM 978 O O . SER A 1 120 ? -27.316 -3.451 -3.358 1.00 36.72 120 SER A O 1
ATOM 980 N N . ILE A 1 121 ? -26.001 -2.586 -4.988 1.00 35.12 121 ILE A N 1
ATOM 981 C CA . ILE A 1 121 ? -26.184 -1.151 -4.725 1.00 35.12 121 ILE A CA 1
ATOM 982 C C . ILE A 1 121 ? -26.898 -0.586 -5.945 1.00 35.12 121 ILE A C 1
ATOM 984 O O . ILE A 1 121 ? -26.472 -0.955 -7.062 1.00 35.12 121 ILE A O 1
#

pLDDT: mean 81.5, std 14.95, range [35.12, 95.44]